Protein AF-A0A933PN64-F1 (afdb_monomer_lite)

Sequence (102 aa):
MSGFLSPKLYEKLKADVLRLTNATQRTERGKPHRGHTDLEIAKRFGISEKQAADIRTIAELEAIDTSRFLEADDWKQERLERKKVGGPGGAAKKTAKRPGKG

Radius of gyration: 24.05 Å; chains: 1; bounding box: 40×28×82 Å

pLDDT: mean 72.24, std 17.71, range [40.03, 94.62]

Structure (mmCIF, N/CA/C/O backbone):
data_AF-A0A933PN64-F1
#
_entry.id   AF-A0A933PN64-F1
#
loop_
_atom_site.group_PDB
_atom_site.id
_atom_site.type_symbol
_atom_site.label_atom_id
_atom_site.label_alt_id
_atom_site.label_comp_id
_atom_site.label_asym_id
_atom_site.label_entity_id
_atom_site.label_seq_id
_atom_site.pdbx_PDB_ins_code
_atom_site.Cartn_x
_atom_site.Cartn_y
_atom_site.Cartn_z
_atom_site.occupancy
_atom_site.B_iso_or_equiv
_atom_site.auth_seq_id
_atom_site.auth_comp_id
_atom_site.auth_asym_id
_atom_site.auth_atom_id
_atom_site.pdbx_PDB_model_num
ATOM 1 N N . MET A 1 1 ? -10.217 10.268 16.033 1.00 48.38 1 MET A N 1
ATOM 2 C CA . MET A 1 1 ? -9.911 8.821 15.946 1.00 48.38 1 MET A CA 1
ATOM 3 C C . MET A 1 1 ? -8.409 8.673 15.778 1.00 48.38 1 MET A C 1
ATOM 5 O O . MET A 1 1 ? -7.835 9.485 15.061 1.00 48.38 1 MET A O 1
ATOM 9 N N . SER A 1 2 ? -7.762 7.750 16.496 1.00 54.28 2 SER A N 1
ATOM 10 C CA . SER A 1 2 ? -6.297 7.651 16.510 1.00 54.28 2 SER A CA 1
ATOM 11 C C . SER A 1 2 ? -5.764 7.362 15.102 1.00 54.28 2 SER A C 1
ATOM 13 O O . SER A 1 2 ? -6.156 6.393 14.460 1.00 54.28 2 SER A O 1
ATOM 15 N N . GLY A 1 3 ? -4.857 8.210 14.613 1.00 61.03 3 GLY A N 1
ATOM 16 C CA . GLY A 1 3 ? -4.189 8.045 13.313 1.00 61.03 3 GLY A CA 1
ATOM 17 C C . GLY A 1 3 ? -3.124 6.942 13.303 1.00 61.03 3 GLY A C 1
ATOM 18 O O . GLY A 1 3 ? -2.201 6.993 12.489 1.00 61.03 3 GLY A O 1
ATOM 19 N N . PHE A 1 4 ? -3.216 5.998 14.243 1.00 72.75 4 PHE A N 1
ATOM 20 C CA . PHE A 1 4 ? -2.252 4.926 14.434 1.00 72.75 4 PHE A CA 1
ATOM 21 C C . PHE A 1 4 ? -2.741 3.673 13.706 1.00 72.75 4 PHE A C 1
ATOM 23 O O . PHE A 1 4 ? -3.874 3.222 13.902 1.00 72.75 4 PHE A O 1
ATOM 30 N N . LEU A 1 5 ? -1.895 3.126 12.839 1.00 82.62 5 LEU A N 1
ATOM 31 C CA . LEU A 1 5 ? -2.133 1.848 12.184 1.00 82.62 5 LEU A CA 1
ATOM 32 C C . LEU A 1 5 ? -1.683 0.735 13.135 1.00 82.62 5 LEU A C 1
ATOM 34 O O . LEU A 1 5 ? -0.515 0.672 13.507 1.00 82.62 5 LEU A O 1
ATOM 38 N N . SER A 1 6 ? -2.605 -0.129 13.561 1.00 89.69 6 SER A N 1
ATOM 39 C CA . SER A 1 6 ? -2.235 -1.297 14.362 1.00 89.69 6 SER A CA 1
ATOM 40 C C . SER A 1 6 ? -1.805 -2.457 13.454 1.00 89.69 6 SER A C 1
ATOM 42 O O . SER A 1 6 ? -2.398 -2.630 12.385 1.00 89.69 6 SER A O 1
ATOM 44 N N . PRO A 1 7 ? -0.856 -3.314 13.883 1.00 89.38 7 PRO A N 1
ATOM 45 C CA . PRO A 1 7 ? -0.459 -4.495 13.110 1.00 89.38 7 PRO A CA 1
ATOM 46 C C . PRO A 1 7 ? -1.645 -5.408 12.771 1.00 89.38 7 PRO A C 1
ATOM 48 O O . PRO A 1 7 ? -1.755 -5.921 11.665 1.00 89.38 7 PRO A O 1
ATOM 51 N N . LYS A 1 8 ? -2.602 -5.544 13.697 1.00 92.00 8 LYS A N 1
ATOM 52 C CA . LYS A 1 8 ? -3.820 -6.339 13.490 1.00 92.00 8 LYS A CA 1
ATOM 53 C C . LYS A 1 8 ? -4.729 -5.758 12.401 1.00 92.00 8 LYS A C 1
ATOM 55 O O . LYS A 1 8 ? -5.348 -6.515 11.658 1.00 92.00 8 LYS A O 1
ATOM 60 N N . LEU A 1 9 ? -4.840 -4.429 12.321 1.00 91.44 9 LEU A N 1
ATOM 61 C CA . LEU A 1 9 ? -5.611 -3.760 11.271 1.00 91.44 9 LEU A CA 1
ATOM 62 C C . LEU A 1 9 ? -4.921 -3.905 9.912 1.00 91.44 9 LEU A C 1
ATOM 64 O O . LEU A 1 9 ? -5.598 -4.174 8.923 1.00 91.44 9 LEU A O 1
ATOM 68 N N . TYR A 1 10 ? -3.593 -3.772 9.891 1.00 92.25 10 TYR A N 1
ATOM 69 C CA . TYR A 1 10 ? -2.782 -3.980 8.697 1.00 92.25 10 TYR A CA 1
ATOM 70 C C . TYR A 1 10 ? -2.965 -5.393 8.133 1.00 92.25 10 TYR A C 1
ATOM 72 O O . TYR A 1 10 ? -3.432 -5.537 7.007 1.00 92.25 10 TYR A O 1
ATOM 80 N N . GLU A 1 11 ? -2.721 -6.431 8.937 1.00 93.06 11 GLU A N 1
ATOM 81 C CA . GLU A 1 11 ? -2.854 -7.828 8.500 1.00 93.06 11 GLU A CA 1
ATOM 82 C C . GLU A 1 11 ? -4.261 -8.162 7.997 1.00 93.06 11 GLU A C 1
ATOM 84 O O . GLU A 1 11 ? -4.424 -8.882 7.014 1.00 93.06 11 GLU A O 1
ATOM 89 N N . LYS A 1 12 ? -5.293 -7.588 8.626 1.00 93.69 12 LYS A N 1
ATOM 90 C CA . LYS A 1 12 ? -6.682 -7.791 8.206 1.00 93.69 12 LYS A CA 1
ATOM 91 C C . LYS A 1 12 ? -6.983 -7.179 6.835 1.00 93.69 12 LYS A C 1
ATOM 93 O O . LYS A 1 12 ? -7.796 -7.734 6.106 1.00 93.69 12 LYS A O 1
ATOM 98 N N . LEU A 1 13 ? -6.412 -6.015 6.521 1.00 93.25 13 LEU A N 1
ATOM 99 C CA . LEU A 1 13 ? -6.829 -5.207 5.370 1.00 93.25 13 LEU A CA 1
ATOM 100 C C . LEU A 1 13 ? -5.830 -5.195 4.209 1.00 93.25 13 LEU A C 1
ATOM 102 O O . LEU A 1 13 ? -6.228 -4.836 3.102 1.00 93.25 13 LEU A O 1
ATOM 106 N N . LYS A 1 14 ? -4.565 -5.588 4.411 1.00 91.44 14 LYS A N 1
ATOM 107 C CA . LYS A 1 14 ? -3.494 -5.426 3.410 1.00 91.44 14 LYS A CA 1
ATOM 108 C C . LYS A 1 14 ? -3.824 -6.032 2.044 1.00 91.44 14 LYS A C 1
ATOM 110 O O . LYS A 1 14 ? -3.671 -5.358 1.030 1.00 91.44 14 LYS A O 1
ATOM 115 N N . ALA A 1 15 ? -4.353 -7.256 2.010 1.00 89.56 15 ALA A N 1
ATOM 116 C CA . ALA A 1 15 ? -4.677 -7.948 0.762 1.00 89.56 15 ALA A CA 1
ATOM 117 C C . ALA A 1 15 ? -5.829 -7.269 0.000 1.00 89.56 15 ALA A C 1
ATOM 119 O O . ALA A 1 15 ? -5.760 -7.081 -1.215 1.00 89.56 15 ALA A O 1
ATOM 120 N N . ASP A 1 16 ? -6.878 -6.860 0.717 1.00 90.94 16 ASP A N 1
ATOM 121 C CA . ASP A 1 16 ? -8.032 -6.194 0.117 1.00 90.94 16 ASP A CA 1
ATOM 122 C C . ASP A 1 16 ? -7.698 -4.779 -0.361 1.00 90.94 16 ASP A C 1
ATOM 124 O O . ASP A 1 16 ? -8.126 -4.387 -1.447 1.00 90.94 16 ASP A O 1
ATOM 128 N N . VAL A 1 17 ? -6.907 -4.027 0.411 1.00 89.44 17 VAL A N 1
ATOM 129 C CA . VAL A 1 17 ? -6.413 -2.704 0.008 1.00 89.44 17 VAL A CA 1
ATOM 130 C C . VAL A 1 17 ? -5.570 -2.828 -1.259 1.00 89.44 17 VAL A C 1
ATOM 132 O O . VAL A 1 17 ? -5.859 -2.141 -2.235 1.00 89.44 17 VAL A O 1
ATOM 135 N N . LEU A 1 18 ? -4.612 -3.758 -1.303 1.00 87.31 18 LEU A N 1
ATOM 136 C CA . LEU A 1 18 ? -3.746 -3.977 -2.466 1.00 87.31 18 LEU A CA 1
ATOM 137 C C . LEU A 1 18 ? -4.527 -4.368 -3.737 1.00 87.31 18 LEU A C 1
ATOM 139 O O . LEU A 1 18 ? -4.184 -3.949 -4.844 1.00 87.31 18 LEU A O 1
ATOM 143 N N . ARG A 1 19 ? -5.620 -5.130 -3.599 1.00 84.06 19 ARG A N 1
ATOM 144 C CA . ARG A 1 19 ? -6.505 -5.495 -4.724 1.00 84.06 19 ARG A CA 1
ATOM 145 C C . ARG A 1 19 ? -7.288 -4.306 -5.287 1.00 84.06 19 ARG A C 1
ATOM 147 O O . ARG A 1 19 ? -7.707 -4.328 -6.446 1.00 84.06 19 ARG A O 1
ATOM 154 N N . LEU A 1 20 ? -7.540 -3.289 -4.466 1.00 85.00 20 LEU A N 1
ATOM 155 C CA . LEU A 1 20 ? -8.267 -2.084 -4.865 1.00 85.00 20 LEU A CA 1
ATOM 156 C C . LEU A 1 20 ? -7.355 -1.027 -5.491 1.00 85.00 20 LEU A C 1
ATOM 158 O O . LEU A 1 20 ? -7.872 -0.090 -6.106 1.00 85.00 20 LEU A O 1
ATOM 162 N N . THR A 1 21 ? -6.035 -1.163 -5.349 1.00 77.75 21 THR A N 1
ATOM 163 C CA . THR A 1 21 ? -5.075 -0.179 -5.848 1.00 77.75 21 THR A CA 1
ATOM 164 C C . THR A 1 21 ? -4.654 -0.484 -7.281 1.00 77.75 21 THR A C 1
ATOM 166 O O . THR A 1 21 ? -4.811 -1.586 -7.808 1.00 77.75 21 THR A O 1
ATOM 169 N N . ASN A 1 22 ? -4.103 0.531 -7.947 1.00 69.69 22 ASN A N 1
ATOM 170 C CA . ASN A 1 22 ? -3.611 0.408 -9.319 1.00 69.69 22 ASN A CA 1
ATO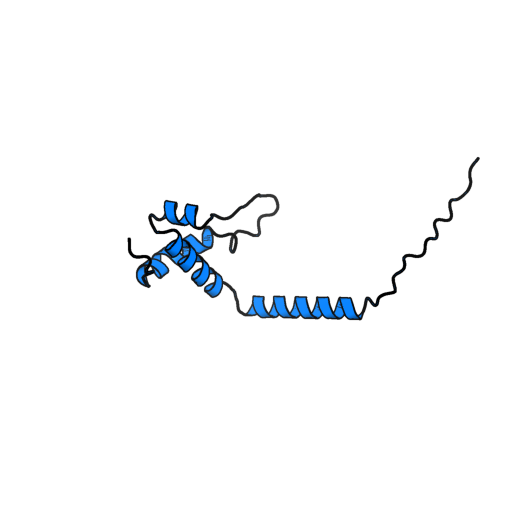M 171 C C . ASN A 1 22 ? -2.446 -0.583 -9.466 1.00 69.69 22 ASN A C 1
ATOM 173 O O . ASN A 1 22 ? -2.138 -0.969 -10.594 1.00 69.69 22 ASN A O 1
ATOM 177 N N . ALA A 1 23 ? -1.794 -0.971 -8.365 1.00 64.50 23 ALA A N 1
ATOM 178 C CA . ALA A 1 23 ? -0.643 -1.866 -8.380 1.00 64.50 23 ALA A CA 1
ATOM 179 C C . ALA A 1 23 ? -0.991 -3.261 -8.927 1.00 64.50 23 ALA A C 1
ATOM 181 O O . ALA A 1 23 ? -0.183 -3.856 -9.633 1.00 64.50 23 ALA A O 1
ATOM 182 N N . THR A 1 24 ? -2.210 -3.754 -8.678 1.00 58.69 24 THR A N 1
ATOM 183 C CA . THR A 1 24 ? -2.666 -5.084 -9.130 1.00 58.69 24 THR A CA 1
ATOM 184 C C . THR A 1 24 ? -3.551 -5.050 -10.380 1.00 58.69 24 THR A C 1
ATOM 186 O O . THR A 1 24 ? -3.730 -6.074 -11.031 1.00 58.69 24 THR A O 1
ATOM 189 N N . GLN A 1 25 ? -4.093 -3.885 -10.756 1.00 56.78 25 GLN A N 1
ATOM 190 C CA . GLN A 1 25 ? -5.136 -3.769 -11.792 1.00 56.78 25 GLN A CA 1
ATOM 191 C C . GLN A 1 25 ? -4.623 -3.382 -13.193 1.00 56.78 25 GLN A C 1
ATOM 193 O O . GLN A 1 25 ? -5.410 -3.144 -14.111 1.00 56.78 25 GLN A O 1
ATOM 198 N N . ARG A 1 26 ? -3.303 -3.334 -13.401 1.00 52.09 26 ARG A N 1
ATOM 199 C CA . ARG A 1 26 ? -2.689 -3.001 -14.697 1.00 52.09 26 ARG A CA 1
ATOM 200 C C . ARG A 1 26 ? -2.392 -4.238 -15.547 1.00 52.09 26 ARG A C 1
ATOM 202 O O . ARG A 1 26 ? -1.229 -4.522 -15.799 1.00 52.09 26 ARG A O 1
ATOM 209 N N . THR A 1 27 ? -3.412 -4.925 -16.059 1.00 52.38 27 THR A N 1
ATOM 210 C CA . THR A 1 27 ? -3.187 -5.921 -17.136 1.00 52.38 27 THR A CA 1
ATOM 211 C C . THR A 1 27 ? -4.379 -6.223 -18.046 1.00 52.38 27 THR A C 1
ATOM 213 O O . THR A 1 27 ? -4.207 -6.971 -19.006 1.00 52.38 27 THR A O 1
ATOM 216 N N . GLU A 1 28 ? -5.565 -5.633 -17.856 1.00 53.72 28 GLU A N 1
ATOM 217 C CA . GLU A 1 28 ? -6.673 -5.852 -18.799 1.00 53.72 28 GLU A CA 1
ATOM 218 C C . GLU A 1 28 ? -6.706 -4.779 -19.895 1.00 53.72 28 GLU A C 1
ATOM 220 O O . GLU A 1 28 ? -7.067 -3.619 -19.682 1.00 53.72 28 GLU A O 1
ATOM 225 N N . ARG A 1 29 ? -6.311 -5.179 -21.107 1.00 51.50 29 ARG A N 1
ATOM 226 C CA . ARG A 1 29 ? -6.286 -4.317 -22.292 1.00 51.50 29 ARG A CA 1
ATOM 227 C C . ARG A 1 29 ? -7.715 -3.864 -22.634 1.00 51.50 29 ARG A C 1
ATOM 229 O O . ARG A 1 29 ? -8.571 -4.690 -22.924 1.00 51.50 29 ARG A O 1
ATOM 236 N N . GLY A 1 30 ? -7.957 -2.551 -22.632 1.00 61.22 30 GLY A N 1
ATOM 237 C CA . GLY A 1 30 ? -9.222 -1.950 -23.084 1.00 61.22 30 GLY A CA 1
ATOM 238 C C . GLY A 1 30 ? -10.208 -1.537 -21.987 1.00 61.22 30 GLY A C 1
ATOM 239 O O . GLY A 1 30 ? -11.251 -0.979 -22.321 1.00 61.22 30 GLY A O 1
ATOM 240 N N . LYS A 1 31 ? -9.895 -1.737 -20.699 1.00 58.56 31 LYS A N 1
ATOM 241 C CA . LYS A 1 31 ? -10.736 -1.241 -19.599 1.00 58.56 31 LYS A CA 1
ATOM 242 C C . LYS A 1 31 ? -10.095 -0.031 -18.907 1.00 58.56 31 LYS A C 1
ATOM 244 O O . LYS A 1 31 ? -8.928 -0.109 -18.519 1.00 58.56 31 LYS A O 1
ATOM 249 N N . PRO A 1 32 ? -10.828 1.083 -18.714 1.00 54.75 32 PRO A N 1
ATOM 250 C CA . PRO A 1 32 ? -10.365 2.200 -17.901 1.00 54.75 32 PRO A CA 1
ATOM 251 C C . PRO A 1 32 ? -10.442 1.806 -16.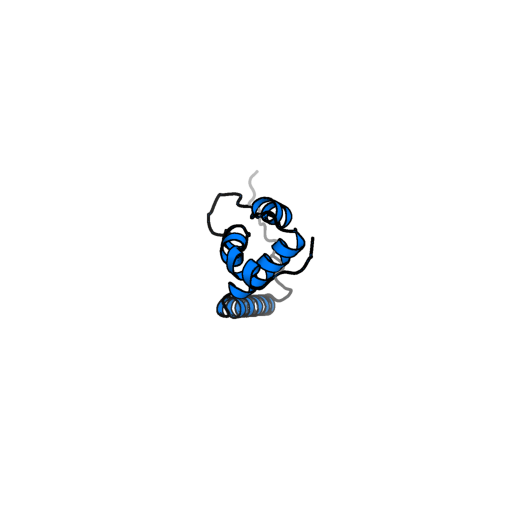420 1.00 54.75 32 PRO A C 1
ATOM 253 O O . PRO A 1 32 ? -11.371 2.174 -15.706 1.00 54.75 32 PRO A O 1
ATOM 256 N N . HIS A 1 33 ? -9.480 1.017 -15.946 1.00 62.31 33 HIS A N 1
ATOM 257 C CA . HIS A 1 33 ? -9.360 0.718 -14.525 1.00 62.31 33 HIS A CA 1
ATOM 258 C C . HIS A 1 33 ? -8.539 1.811 -13.849 1.00 62.31 33 HIS A C 1
ATOM 260 O O . HIS A 1 33 ? -7.311 1.819 -13.892 1.00 62.31 33 HIS A O 1
ATOM 266 N N . ARG A 1 34 ? -9.247 2.768 -13.244 1.00 72.00 34 ARG A N 1
ATOM 267 C CA . ARG A 1 34 ? -8.682 3.629 -12.208 1.00 72.00 34 ARG A CA 1
ATOM 268 C C . ARG A 1 34 ? -8.898 2.913 -10.876 1.00 72.00 34 ARG A C 1
ATOM 270 O O . ARG A 1 34 ? -10.034 2.764 -10.437 1.00 72.00 34 ARG A O 1
ATOM 277 N N . GLY A 1 35 ? -7.814 2.462 -10.261 1.00 77.75 35 GLY A N 1
ATOM 278 C CA . GLY A 1 35 ? -7.796 1.956 -8.893 1.00 77.75 35 GLY A CA 1
ATOM 279 C C . GLY A 1 35 ? -8.352 2.987 -7.911 1.00 77.75 35 GLY A C 1
ATOM 280 O O . GLY A 1 35 ? -8.355 4.191 -8.186 1.00 77.75 35 GLY A O 1
ATOM 281 N N . HIS A 1 36 ? -8.832 2.504 -6.769 1.00 86.50 36 HIS A N 1
ATOM 282 C CA . HIS A 1 36 ? -9.464 3.344 -5.757 1.00 86.50 36 HIS A CA 1
ATOM 283 C C . HIS A 1 36 ? -8.436 4.289 -5.122 1.00 86.50 36 HIS A C 1
ATOM 285 O O . HIS A 1 36 ? -7.276 3.932 -4.900 1.00 86.50 36 HIS A O 1
ATOM 291 N N . THR A 1 37 ? -8.879 5.503 -4.821 1.00 90.19 37 THR A N 1
ATOM 292 C CA . THR A 1 37 ? -8.141 6.483 -4.017 1.00 90.19 37 THR A CA 1
ATOM 293 C C . THR A 1 37 ? -8.139 6.092 -2.539 1.00 90.19 37 THR A C 1
ATOM 295 O O . THR A 1 37 ? -9.002 5.341 -2.083 1.00 90.19 37 THR A O 1
ATOM 298 N N . ASP A 1 38 ? -7.208 6.649 -1.762 1.00 91.56 38 ASP A N 1
ATOM 299 C CA . ASP A 1 38 ? -7.122 6.386 -0.317 1.00 91.56 38 ASP A CA 1
ATOM 300 C C . ASP A 1 38 ? -8.407 6.788 0.415 1.00 91.56 38 ASP A C 1
ATOM 302 O O . ASP A 1 38 ? -8.867 6.069 1.299 1.00 91.56 38 ASP A O 1
ATOM 306 N N . LEU A 1 39 ? -9.053 7.877 -0.015 1.00 92.94 39 LEU A N 1
ATOM 307 C CA . LEU A 1 39 ? -10.343 8.312 0.513 1.00 92.94 39 LEU A CA 1
ATOM 308 C C . LEU A 1 39 ? -11.471 7.304 0.232 1.00 92.94 39 LEU A C 1
ATOM 310 O O . LEU A 1 39 ? -12.313 7.052 1.095 1.00 92.94 39 LEU A O 1
ATOM 314 N N . GLU A 1 40 ? -11.514 6.722 -0.966 1.00 92.62 40 GLU A N 1
ATOM 315 C CA . GLU A 1 40 ? -12.512 5.706 -1.330 1.00 92.6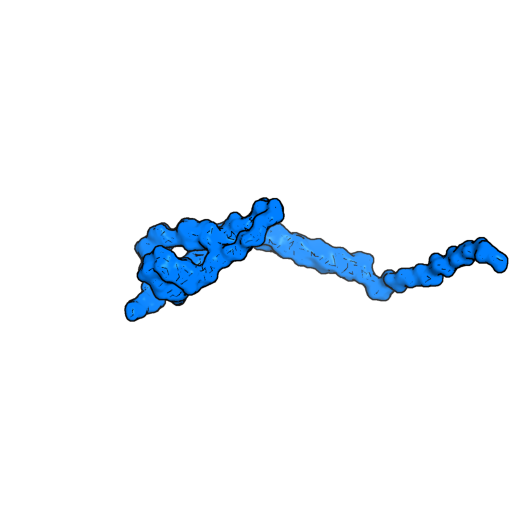2 40 GLU A CA 1
ATOM 316 C C . GLU A 1 40 ? -12.284 4.400 -0.562 1.00 92.62 40 GLU A C 1
ATOM 318 O O . GLU A 1 40 ? -13.239 3.793 -0.071 1.00 92.62 40 GLU A O 1
ATOM 323 N N . ILE A 1 41 ? -11.022 4.002 -0.396 1.00 92.44 41 ILE A N 1
ATOM 324 C CA . ILE A 1 41 ? -10.617 2.846 0.413 1.00 92.44 41 ILE A CA 1
ATOM 325 C C . ILE A 1 41 ? -11.000 3.073 1.882 1.00 92.44 41 ILE A C 1
ATOM 327 O O . ILE A 1 41 ? -11.626 2.213 2.503 1.00 92.44 41 ILE A O 1
ATOM 331 N N . ALA A 1 42 ? -10.701 4.252 2.423 1.00 94.00 42 ALA A N 1
ATOM 332 C CA . ALA A 1 42 ? -11.030 4.629 3.792 1.00 94.00 42 ALA A CA 1
ATOM 333 C C . ALA A 1 42 ? -12.535 4.558 4.068 1.00 94.00 42 ALA A C 1
ATOM 335 O O . ALA A 1 42 ? -12.959 3.916 5.032 1.00 94.00 42 ALA A O 1
ATOM 336 N N . LYS A 1 43 ? -13.351 5.133 3.173 1.00 94.62 43 LYS A N 1
ATOM 337 C CA . LYS A 1 43 ? -14.819 5.058 3.250 1.00 94.62 43 LYS A CA 1
ATOM 338 C C . LYS A 1 43 ? -15.323 3.618 3.207 1.00 94.62 43 LYS A C 1
ATOM 340 O O . LYS A 1 43 ? -16.229 3.272 3.958 1.00 94.62 43 LYS A O 1
ATOM 345 N N . ARG A 1 44 ? -14.730 2.778 2.357 1.00 93.94 44 ARG A N 1
ATOM 346 C CA . ARG A 1 44 ? -15.137 1.377 2.189 1.00 93.94 44 ARG A CA 1
ATOM 347 C C . ARG A 1 44 ? -14.893 0.531 3.438 1.00 93.94 44 ARG A C 1
ATOM 349 O O . ARG A 1 44 ? -15.720 -0.318 3.753 1.00 93.94 44 ARG A O 1
ATOM 356 N N . PHE A 1 45 ? -13.778 0.750 4.131 1.00 92.62 45 PHE A N 1
ATOM 357 C CA . PHE A 1 45 ? -13.397 -0.046 5.306 1.00 92.62 45 PHE A CA 1
ATOM 358 C C . PHE A 1 45 ? -13.711 0.625 6.647 1.00 92.62 45 PHE A C 1
ATOM 360 O O . PHE A 1 45 ? -13.453 0.031 7.692 1.00 92.62 45 PHE A O 1
ATOM 367 N N . GLY A 1 46 ? -14.267 1.840 6.637 1.00 93.56 46 GLY A N 1
ATOM 368 C CA . GLY A 1 46 ? -14.561 2.592 7.857 1.00 93.56 46 GLY A CA 1
ATOM 369 C C . GLY A 1 46 ? -13.301 2.978 8.639 1.00 93.56 46 GLY A C 1
ATOM 370 O O . GLY A 1 46 ? -13.325 2.999 9.868 1.00 93.56 46 GLY A O 1
ATOM 371 N N . ILE A 1 47 ? -12.197 3.247 7.938 1.00 93.31 47 ILE A N 1
ATOM 372 C CA . ILE A 1 47 ? -10.912 3.664 8.522 1.00 93.31 47 ILE A CA 1
ATOM 373 C C . ILE A 1 47 ? -10.592 5.110 8.132 1.00 93.31 47 ILE A C 1
ATOM 375 O O . ILE A 1 47 ? -11.276 5.707 7.303 1.00 93.31 47 ILE A O 1
ATOM 379 N N . SER A 1 48 ? -9.550 5.694 8.723 1.00 93.50 48 SER A N 1
ATOM 380 C CA . SER A 1 48 ? -9.077 7.016 8.292 1.00 93.50 48 SER A CA 1
ATOM 381 C C . SER A 1 48 ? -8.341 6.945 6.950 1.00 93.50 48 SER A C 1
ATOM 383 O O . SER A 1 48 ? -7.692 5.947 6.640 1.00 93.50 48 SER A O 1
ATOM 385 N N . GLU A 1 49 ? -8.378 8.036 6.181 1.00 93.81 49 GLU A N 1
ATOM 386 C CA . GLU A 1 49 ? -7.614 8.169 4.931 1.00 93.81 49 GLU A CA 1
ATOM 387 C C . GLU A 1 49 ? -6.115 7.933 5.146 1.00 93.81 49 GLU A C 1
ATOM 389 O O . GLU A 1 49 ? -5.485 7.217 4.374 1.00 93.81 49 GLU A O 1
ATOM 394 N N . LYS A 1 50 ? -5.565 8.432 6.260 1.00 92.00 50 LYS A N 1
ATOM 395 C CA . LYS A 1 50 ? -4.174 8.173 6.641 1.00 92.00 50 LYS A CA 1
ATOM 396 C C . LYS A 1 50 ? -3.893 6.677 6.825 1.00 92.00 50 LYS A C 1
ATOM 398 O O . LYS A 1 50 ? -2.899 6.185 6.314 1.00 92.00 50 LYS A O 1
ATOM 403 N N . GLN A 1 51 ? -4.765 5.941 7.520 1.00 92.62 51 GLN A N 1
ATOM 404 C CA . GLN A 1 51 ? -4.595 4.491 7.689 1.00 92.62 51 GLN A CA 1
ATOM 405 C C . GLN A 1 51 ? -4.699 3.746 6.356 1.00 92.62 51 GLN A C 1
ATOM 407 O O . GLN A 1 51 ? -3.938 2.811 6.136 1.00 92.62 51 GLN A O 1
ATOM 412 N N . ALA A 1 52 ? -5.608 4.156 5.467 1.00 91.88 52 ALA A N 1
ATOM 413 C CA . ALA A 1 52 ? -5.707 3.578 4.128 1.00 91.88 52 ALA A CA 1
ATOM 414 C C . ALA A 1 52 ? -4.414 3.793 3.324 1.00 91.88 52 ALA A C 1
ATOM 416 O O . ALA A 1 52 ? -3.894 2.837 2.747 1.00 91.88 52 ALA A O 1
ATOM 417 N N . ALA A 1 53 ? -3.860 5.009 3.358 1.00 91.12 53 ALA A N 1
ATOM 418 C CA . ALA A 1 53 ? -2.599 5.342 2.703 1.00 91.12 53 ALA A CA 1
ATOM 419 C C . ALA A 1 53 ? -1.407 4.564 3.292 1.00 91.12 53 ALA A C 1
ATOM 421 O O . ALA A 1 53 ? -0.591 4.034 2.535 1.00 91.12 53 ALA A O 1
ATOM 422 N N . ASP A 1 54 ? -1.329 4.449 4.622 1.00 92.00 54 ASP A N 1
ATOM 423 C CA . ASP A 1 54 ? -0.279 3.691 5.313 1.00 92.00 54 ASP A CA 1
ATOM 424 C C . ASP A 1 54 ? -0.349 2.198 4.927 1.00 92.00 54 ASP A C 1
ATOM 426 O O . ASP A 1 54 ? 0.658 1.619 4.520 1.00 92.00 54 ASP A O 1
ATOM 430 N N . ILE A 1 55 ? -1.543 1.584 4.964 1.00 92.56 55 ILE A N 1
ATOM 431 C CA . ILE A 1 55 ? -1.736 0.177 4.568 1.00 92.56 55 ILE A CA 1
ATOM 432 C C . ILE A 1 55 ? -1.365 -0.029 3.100 1.00 92.56 55 ILE A C 1
ATOM 434 O O . ILE A 1 55 ? -0.642 -0.977 2.798 1.00 92.56 55 ILE A O 1
ATOM 438 N N . ARG A 1 56 ? -1.833 0.845 2.193 1.00 90.56 56 ARG A N 1
ATOM 439 C CA . ARG A 1 56 ? -1.507 0.755 0.763 1.00 90.56 56 ARG A CA 1
ATOM 440 C C . ARG A 1 56 ? -0.002 0.772 0.556 1.00 90.56 56 ARG A C 1
ATOM 442 O O . ARG A 1 56 ? 0.518 -0.094 -0.130 1.00 90.56 56 ARG A O 1
ATOM 449 N N . THR A 1 57 ? 0.677 1.749 1.149 1.00 88.25 57 THR A N 1
ATOM 450 C CA . THR A 1 57 ? 2.110 1.958 0.931 1.00 88.25 57 THR A CA 1
ATOM 451 C C . THR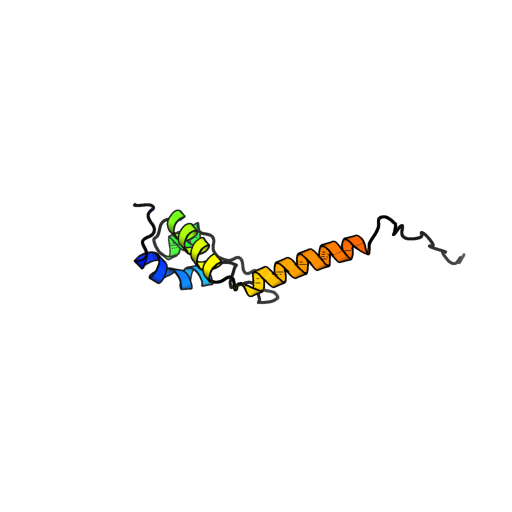 A 1 57 ? 2.917 0.743 1.380 1.00 88.25 57 THR A C 1
ATOM 453 O O . THR A 1 57 ? 3.768 0.269 0.634 1.00 88.25 57 THR A O 1
ATOM 456 N N . ILE A 1 58 ? 2.625 0.200 2.566 1.00 88.19 58 ILE A N 1
ATOM 457 C CA . ILE A 1 58 ? 3.335 -0.978 3.084 1.00 88.19 58 ILE A CA 1
ATOM 458 C C . ILE A 1 58 ? 3.015 -2.214 2.229 1.00 88.19 58 ILE A C 1
ATOM 460 O O . ILE A 1 58 ? 3.930 -2.917 1.812 1.00 88.19 58 ILE A O 1
ATOM 464 N N . ALA A 1 59 ? 1.739 -2.442 1.900 1.00 88.81 59 ALA A N 1
ATOM 465 C CA . ALA A 1 59 ? 1.325 -3.602 1.112 1.00 88.81 59 ALA A CA 1
ATOM 466 C C . ALA A 1 59 ? 1.879 -3.573 -0.323 1.00 88.81 59 ALA A C 1
ATOM 468 O O . ALA A 1 59 ? 2.251 -4.613 -0.862 1.00 88.81 59 ALA A O 1
ATOM 469 N N . GLU A 1 60 ? 1.952 -2.396 -0.952 1.00 85.00 60 GLU A N 1
ATOM 470 C CA . GLU A 1 60 ? 2.562 -2.232 -2.275 1.00 85.00 60 GLU A CA 1
ATOM 471 C C . GLU A 1 60 ? 4.064 -2.516 -2.232 1.00 85.00 60 GLU A C 1
ATOM 473 O O . GLU A 1 60 ? 4.565 -3.197 -3.120 1.00 85.00 60 GLU A O 1
ATOM 478 N N . LEU A 1 61 ? 4.772 -2.063 -1.192 1.00 82.75 61 LEU A N 1
ATOM 479 C CA . LEU A 1 61 ? 6.195 -2.365 -1.011 1.00 82.75 61 LEU A CA 1
ATOM 480 C C . LEU A 1 61 ? 6.451 -3.859 -0.775 1.00 82.75 61 LEU A C 1
ATOM 482 O O . LEU A 1 61 ? 7.392 -4.396 -1.349 1.00 82.75 61 LEU A O 1
ATOM 486 N N . GLU A 1 62 ? 5.613 -4.537 0.016 1.00 82.50 62 GLU A N 1
ATOM 487 C CA . GLU A 1 62 ? 5.698 -5.993 0.223 1.00 82.50 62 GLU A CA 1
ATOM 488 C C . GLU A 1 62 ? 5.425 -6.791 -1.062 1.00 82.50 62 GLU A C 1
ATOM 490 O O . GLU A 1 62 ? 5.968 -7.879 -1.242 1.00 82.50 62 GLU A O 1
ATOM 495 N N . ALA A 1 63 ? 4.574 -6.270 -1.949 1.00 77.25 63 ALA A N 1
ATOM 496 C CA . ALA A 1 63 ? 4.179 -6.943 -3.184 1.00 77.25 63 ALA A CA 1
ATOM 497 C C . ALA A 1 63 ? 5.157 -6.735 -4.353 1.00 77.25 63 ALA A C 1
ATOM 499 O O . ALA A 1 63 ? 5.053 -7.432 -5.367 1.00 77.25 63 ALA A O 1
ATOM 500 N N . ILE A 1 64 ? 6.084 -5.778 -4.252 1.00 69.81 64 ILE A N 1
ATOM 501 C CA . ILE A 1 64 ? 7.128 -5.587 -5.261 1.00 69.81 64 ILE A CA 1
ATOM 502 C C . ILE A 1 64 ? 8.157 -6.706 -5.098 1.00 69.81 64 ILE A C 1
ATOM 504 O O . ILE A 1 64 ? 8.973 -6.695 -4.182 1.00 69.81 64 ILE A O 1
ATOM 508 N N . ASP A 1 65 ? 8.132 -7.663 -6.024 1.00 67.62 65 ASP A N 1
ATOM 509 C CA . ASP A 1 65 ? 9.189 -8.664 -6.140 1.00 67.62 65 AS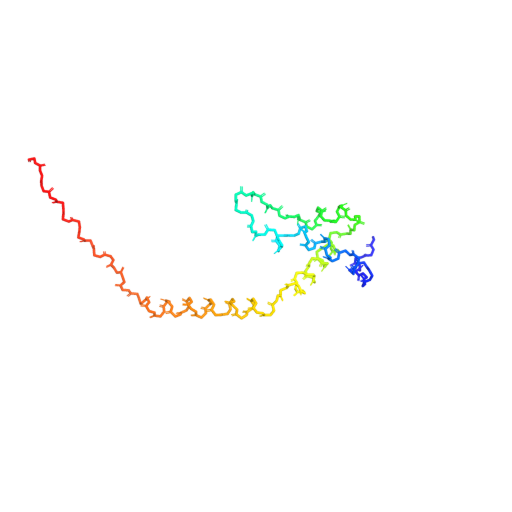P A CA 1
ATOM 510 C C . ASP A 1 65 ? 10.533 -7.965 -6.409 1.00 67.62 65 ASP A C 1
ATOM 512 O O . ASP A 1 65 ? 10.634 -7.105 -7.288 1.00 67.62 65 ASP A O 1
ATOM 516 N N . THR A 1 66 ? 11.577 -8.340 -5.672 1.00 66.31 66 THR A N 1
ATOM 517 C CA . THR A 1 66 ? 12.946 -7.829 -5.829 1.00 66.31 66 THR A CA 1
ATOM 518 C C . THR A 1 66 ? 13.428 -7.938 -7.281 1.00 66.31 66 THR A C 1
ATOM 520 O O . THR A 1 66 ? 14.175 -7.081 -7.755 1.00 66.31 66 THR A O 1
ATOM 523 N N . SER A 1 67 ? 12.948 -8.941 -8.025 1.00 61.56 67 SER A N 1
ATOM 524 C CA . SER A 1 67 ? 13.223 -9.105 -9.459 1.00 61.56 67 SER A CA 1
ATOM 525 C C . SER A 1 67 ? 12.759 -7.910 -10.310 1.00 61.56 67 SER A C 1
ATOM 527 O O . SER A 1 67 ? 13.457 -7.511 -11.239 1.00 61.56 67 SER A O 1
ATOM 529 N N . ARG A 1 68 ? 11.644 -7.256 -9.952 1.00 63.50 68 ARG A N 1
ATOM 530 C CA . ARG A 1 68 ? 11.123 -6.059 -10.640 1.00 63.50 68 ARG A CA 1
ATOM 531 C C . ARG A 1 68 ? 12.033 -4.851 -10.468 1.00 63.50 68 ARG A C 1
ATOM 533 O O . ARG A 1 68 ? 12.065 -3.983 -11.339 1.00 63.50 68 ARG A O 1
ATOM 540 N N . PHE A 1 69 ? 12.752 -4.774 -9.349 1.00 61.75 69 PHE A N 1
ATOM 541 C CA . PHE A 1 69 ? 13.752 -3.733 -9.136 1.00 61.75 69 PHE A CA 1
ATOM 542 C C . PHE A 1 69 ? 14.945 -3.929 -10.077 1.00 61.75 69 PHE A C 1
ATOM 544 O O . PHE A 1 69 ? 15.398 -2.959 -10.682 1.00 61.75 69 PHE A O 1
ATOM 551 N N . LEU A 1 70 ? 15.389 -5.178 -10.251 1.00 67.94 70 LEU A N 1
ATOM 552 C CA . LEU A 1 70 ? 16.467 -5.538 -11.174 1.00 67.94 70 LEU A CA 1
ATOM 553 C C . LEU A 1 70 ? 16.058 -5.303 -12.635 1.00 67.94 70 LEU A C 1
ATOM 555 O O . LEU A 1 70 ? 16.770 -4.605 -13.344 1.00 67.94 70 LEU A O 1
ATOM 559 N N . GLU A 1 71 ? 14.861 -5.734 -13.052 1.00 66.44 71 GLU A N 1
ATOM 560 C CA . GLU A 1 71 ? 14.334 -5.447 -14.401 1.00 66.44 71 GLU A CA 1
ATOM 561 C C . GLU A 1 71 ? 14.241 -3.938 -14.688 1.00 66.44 71 GLU A C 1
ATOM 563 O O . GLU A 1 71 ? 14.505 -3.477 -15.800 1.00 66.44 71 GLU A O 1
ATOM 568 N N . ALA A 1 72 ? 13.847 -3.139 -13.691 1.00 68.50 72 ALA A N 1
ATOM 569 C CA . ALA A 1 72 ? 13.780 -1.690 -13.837 1.00 68.50 72 ALA A CA 1
ATOM 570 C C . ALA A 1 72 ? 15.171 -1.047 -13.935 1.00 68.50 72 ALA A C 1
ATOM 572 O O . ALA A 1 72 ? 15.307 -0.007 -14.590 1.00 68.50 72 ALA A O 1
ATOM 573 N N . ASP A 1 73 ? 16.179 -1.621 -13.279 1.00 71.00 73 ASP A N 1
ATOM 574 C CA . ASP A 1 73 ? 17.563 -1.168 -13.389 1.00 71.00 73 ASP A CA 1
ATOM 575 C C . ASP A 1 73 ? 18.158 -1.546 -14.749 1.00 71.00 73 ASP A C 1
ATOM 577 O O . ASP A 1 73 ? 18.661 -0.668 -15.454 1.00 71.00 73 ASP A O 1
ATOM 581 N N . ASP A 1 74 ? 17.950 -2.785 -15.195 1.00 73.88 74 ASP A N 1
ATOM 582 C CA . ASP A 1 74 ? 18.336 -3.264 -16.526 1.00 73.88 74 ASP A CA 1
ATOM 583 C C . ASP A 1 74 ? 17.715 -2.395 -17.627 1.00 73.88 74 ASP A C 1
ATOM 585 O O . ASP A 1 74 ? 18.403 -1.935 -18.540 1.00 73.88 74 ASP A O 1
ATOM 589 N N . TRP A 1 75 ? 16.430 -2.043 -17.506 1.00 71.44 75 TRP A N 1
ATOM 590 C CA . TRP A 1 75 ? 15.773 -1.157 -18.469 1.00 71.44 75 TRP A CA 1
ATOM 591 C C . TRP A 1 75 ? 16.366 0.262 -18.488 1.00 71.44 75 TRP A C 1
ATOM 593 O O . TRP A 1 75 ? 16.454 0.900 -19.548 1.00 71.44 75 TRP A O 1
ATOM 603 N N . LYS A 1 76 ? 16.795 0.788 -17.333 1.00 73.69 76 LYS A N 1
ATOM 604 C CA . LYS A 1 76 ? 17.491 2.084 -17.262 1.00 73.69 76 LYS A CA 1
ATOM 605 C C . LYS A 1 76 ? 18.871 1.997 -17.903 1.00 73.69 76 LYS A C 1
ATOM 607 O O . LYS A 1 76 ? 19.224 2.922 -18.641 1.00 73.69 76 LYS A O 1
ATOM 612 N N . GLN A 1 77 ? 19.613 0.918 -17.660 1.00 70.75 77 GLN A N 1
ATOM 613 C CA . GLN A 1 77 ? 20.916 0.678 -18.280 1.00 70.75 77 GLN A CA 1
ATOM 614 C C . GLN A 1 77 ? 20.778 0.550 -19.797 1.00 70.75 77 GLN A C 1
ATOM 616 O O . GLN A 1 77 ? 21.407 1.322 -20.520 1.00 70.75 77 GLN A O 1
ATOM 621 N N . GLU A 1 78 ? 19.848 -0.268 -20.296 1.00 73.81 78 GLU A N 1
ATOM 622 C CA . GLU A 1 78 ? 19.559 -0.369 -21.731 1.00 73.81 78 GLU A CA 1
ATOM 623 C C . GLU A 1 78 ? 19.203 0.990 -22.346 1.00 73.81 78 GLU A C 1
ATOM 625 O O . GLU A 1 78 ? 19.627 1.330 -23.452 1.00 73.81 78 GLU A O 1
ATOM 630 N N . ARG A 1 79 ? 18.404 1.809 -21.654 1.00 67.94 79 ARG A N 1
ATOM 631 C CA . ARG A 1 79 ? 18.041 3.149 -22.137 1.00 67.94 79 ARG A CA 1
ATOM 632 C C . ARG A 1 79 ? 19.248 4.089 -22.175 1.00 67.94 79 ARG A C 1
ATOM 634 O O . ARG A 1 79 ? 19.326 4.930 -23.076 1.00 67.94 79 ARG A O 1
ATOM 641 N N . LEU A 1 80 ? 20.166 3.982 -21.217 1.00 69.56 80 LEU A N 1
ATOM 642 C CA . LEU A 1 80 ? 21.429 4.723 -21.220 1.00 69.56 80 LEU A CA 1
ATOM 643 C C . LEU A 1 80 ? 22.341 4.250 -22.355 1.00 69.56 80 LEU A C 1
ATOM 645 O O . LEU A 1 80 ? 22.926 5.084 -23.045 1.00 69.56 80 LEU A O 1
ATOM 649 N N . GLU A 1 81 ? 22.409 2.949 -22.610 1.00 67.75 81 GLU A N 1
ATOM 650 C CA . GLU A 1 81 ? 23.168 2.371 -23.719 1.00 67.75 81 GLU A CA 1
ATOM 651 C C . GLU A 1 81 ? 22.598 2.786 -25.075 1.00 67.75 81 GLU A C 1
ATOM 653 O O . GLU A 1 81 ? 23.334 3.302 -25.913 1.00 67.75 81 GLU A O 1
ATOM 658 N N . ARG A 1 82 ? 21.276 2.723 -25.274 1.00 62.00 82 ARG A N 1
ATOM 659 C CA . ARG A 1 82 ? 20.616 3.245 -26.489 1.00 62.00 82 ARG A CA 1
ATOM 660 C C . ARG A 1 82 ? 20.911 4.731 -26.716 1.00 62.00 82 ARG A C 1
ATOM 662 O O . ARG A 1 82 ? 21.071 5.151 -27.859 1.00 62.00 82 ARG A O 1
ATOM 669 N N . LYS A 1 83 ? 21.031 5.531 -25.647 1.00 58.28 83 LYS A N 1
ATOM 670 C CA . LYS A 1 83 ? 21.472 6.936 -25.737 1.00 58.28 83 LYS A CA 1
ATOM 671 C C . LYS A 1 83 ? 22.956 7.085 -26.088 1.00 58.28 83 LYS A C 1
ATOM 673 O O . LYS A 1 83 ? 23.303 8.063 -26.739 1.00 58.28 83 LYS A O 1
ATOM 678 N N . LYS A 1 84 ? 23.821 6.148 -25.690 1.00 55.97 84 LYS A N 1
ATOM 679 C CA . LYS A 1 84 ? 25.241 6.132 -26.089 1.00 55.97 84 LYS A CA 1
ATOM 680 C C . LYS A 1 84 ? 25.423 5.729 -27.559 1.00 55.97 84 LYS A C 1
ATOM 682 O O . LYS A 1 84 ? 26.317 6.254 -28.211 1.00 55.97 84 LYS A O 1
ATOM 687 N N . VAL A 1 85 ? 24.561 4.857 -28.092 1.00 53.22 85 VAL A N 1
ATOM 688 C CA . VAL A 1 85 ? 24.582 4.443 -29.513 1.00 53.22 85 VAL A CA 1
ATOM 689 C C . VAL A 1 85 ? 23.888 5.474 -30.428 1.00 53.22 85 VAL A C 1
ATOM 691 O O . VAL A 1 85 ? 24.192 5.564 -31.614 1.00 53.22 85 VAL A O 1
ATOM 694 N N . GLY A 1 86 ? 23.003 6.314 -29.882 1.00 47.62 86 GLY A N 1
ATOM 695 C CA . GLY A 1 86 ? 22.386 7.455 -30.565 1.00 47.62 86 GLY A CA 1
ATOM 696 C C . GLY A 1 86 ? 23.060 8.785 -30.227 1.00 47.62 86 GLY A C 1
ATOM 697 O O . GLY A 1 86 ? 22.480 9.602 -29.514 1.00 47.62 86 GLY A O 1
ATOM 698 N N . GLY A 1 87 ? 24.272 9.012 -30.741 1.00 40.47 87 GLY A N 1
ATOM 699 C CA . GLY A 1 87 ? 24.945 10.312 -30.659 1.00 40.47 87 GLY A CA 1
ATOM 700 C C . GLY A 1 87 ? 24.133 11.459 -31.298 1.00 40.47 87 GLY A C 1
ATOM 701 O O . GLY A 1 87 ? 23.239 11.216 -32.119 1.00 40.47 87 GLY A O 1
ATOM 702 N N . PRO A 1 88 ? 24.432 12.730 -30.964 1.00 46.03 88 PRO A N 1
ATOM 703 C CA . PRO A 1 88 ? 23.779 13.891 -31.561 1.00 46.03 88 PRO A CA 1
ATOM 704 C C . PRO A 1 88 ? 24.239 14.033 -33.019 1.00 46.03 88 PRO A C 1
ATOM 706 O O . PRO A 1 88 ? 25.230 14.690 -33.313 1.00 46.03 88 PRO A O 1
ATOM 709 N N . GLY A 1 89 ? 23.559 13.361 -33.947 1.00 45.00 89 GLY A N 1
ATOM 710 C CA . GLY A 1 89 ? 23.975 13.368 -35.355 1.00 45.00 89 GLY A CA 1
ATOM 711 C C . GLY A 1 89 ? 22.993 12.771 -36.359 1.00 45.00 89 GLY A C 1
ATOM 712 O O . GLY A 1 89 ? 23.295 12.723 -37.546 1.00 4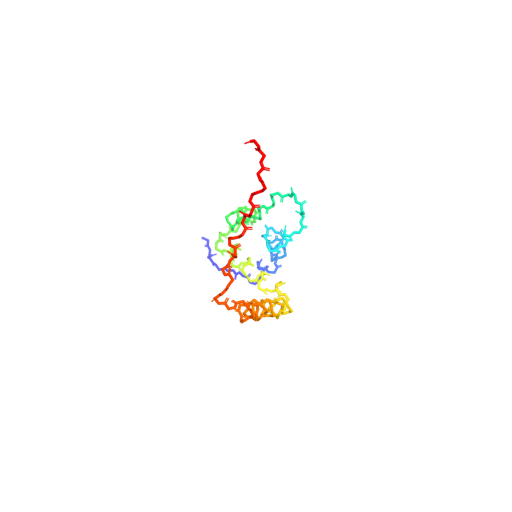5.00 89 GLY A O 1
ATOM 713 N N . GLY A 1 90 ? 21.801 12.348 -35.937 1.00 40.03 90 GLY A N 1
ATOM 714 C CA . GLY A 1 90 ? 20.755 11.863 -36.840 1.00 40.03 90 GLY A CA 1
ATOM 715 C C . GLY A 1 90 ? 19.963 12.996 -37.491 1.00 40.03 90 GLY A C 1
ATOM 716 O O . GLY A 1 90 ? 18.739 13.013 -37.391 1.00 40.03 90 GLY A O 1
ATOM 717 N N . ALA A 1 91 ? 20.632 13.965 -38.122 1.00 45.66 91 ALA A N 1
ATOM 718 C CA . ALA A 1 91 ? 19.957 14.890 -39.023 1.00 45.66 91 ALA A CA 1
ATOM 719 C C . ALA A 1 91 ? 19.348 14.061 -40.161 1.00 45.66 91 ALA A C 1
ATOM 721 O O . ALA A 1 91 ? 20.054 13.569 -41.042 1.00 45.66 91 ALA A O 1
ATOM 722 N N . ALA A 1 92 ? 18.031 13.865 -40.113 1.00 49.19 92 ALA A N 1
ATOM 723 C CA . ALA A 1 92 ? 17.279 13.272 -41.202 1.00 49.19 92 ALA A CA 1
ATOM 724 C C . ALA A 1 92 ? 17.576 14.073 -42.477 1.00 49.19 92 ALA A C 1
ATOM 726 O O . ALA A 1 92 ? 17.180 15.234 -42.612 1.00 49.19 92 ALA A O 1
ATOM 727 N N . LYS A 1 93 ? 18.323 13.451 -43.396 1.00 45.94 93 LYS A N 1
ATOM 728 C CA . LYS A 1 93 ? 18.564 13.946 -44.750 1.00 45.94 93 LYS A CA 1
ATOM 729 C C . LYS A 1 93 ? 17.221 14.349 -45.363 1.00 45.94 93 LYS A C 1
ATOM 731 O O . LYS A 1 93 ? 16.392 13.496 -45.672 1.00 45.94 93 LYS A O 1
ATOM 736 N N . LYS A 1 94 ? 17.016 15.651 -45.582 1.00 51.34 94 LYS A N 1
ATOM 737 C CA . LYS A 1 94 ? 16.003 16.140 -46.520 1.00 51.34 94 LYS A CA 1
ATOM 738 C C . LYS A 1 94 ? 16.440 15.741 -47.929 1.00 51.34 94 LYS A C 1
ATOM 740 O O . LYS A 1 94 ? 17.157 16.478 -48.592 1.00 51.34 94 LYS A O 1
ATOM 745 N N . THR A 1 95 ? 15.983 14.590 -48.399 1.00 48.59 95 THR A N 1
ATOM 746 C CA . THR A 1 95 ? 15.942 14.270 -49.831 1.00 48.59 95 THR A CA 1
ATOM 747 C C . THR A 1 95 ? 14.530 13.848 -50.196 1.00 48.59 95 THR A C 1
ATOM 749 O O . THR A 1 95 ? 14.239 12.669 -50.360 1.00 48.59 95 THR A O 1
ATOM 752 N N . ALA A 1 96 ? 13.641 14.832 -50.326 1.00 47.22 96 ALA A N 1
ATOM 753 C CA . ALA A 1 96 ? 12.401 14.676 -51.074 1.00 47.22 96 ALA A CA 1
ATOM 754 C C . ALA A 1 96 ? 12.658 15.145 -52.513 1.00 47.22 96 ALA A C 1
ATOM 756 O O . ALA A 1 96 ? 12.460 16.309 -52.857 1.00 47.22 96 ALA A O 1
ATOM 757 N N . LYS A 1 97 ? 13.149 14.229 -53.352 1.00 49.12 97 LYS A N 1
ATOM 758 C CA . LYS A 1 97 ? 13.168 14.383 -54.809 1.00 49.12 97 LYS A CA 1
ATOM 759 C C . LYS A 1 97 ? 11.726 14.145 -55.279 1.00 49.12 97 LYS A C 1
ATOM 761 O O . LYS A 1 97 ? 11.291 13.000 -55.337 1.00 49.12 97 LYS A O 1
ATOM 766 N N . ARG A 1 98 ? 10.946 15.206 -55.525 1.00 47.50 98 ARG A N 1
ATOM 767 C CA . ARG A 1 98 ? 9.624 15.064 -56.166 1.00 47.50 98 ARG A CA 1
ATOM 768 C C . ARG A 1 98 ? 9.845 14.745 -57.651 1.00 47.50 98 ARG A C 1
ATOM 770 O O . ARG A 1 98 ? 10.561 15.503 -58.305 1.00 47.50 98 ARG A O 1
ATOM 777 N N . PRO A 1 99 ? 9.271 13.658 -58.195 1.00 48.22 99 PRO A N 1
ATOM 778 C CA . PRO A 1 99 ? 9.226 13.461 -59.635 1.00 48.22 99 PRO A CA 1
ATOM 779 C C . PRO A 1 99 ? 8.257 14.483 -60.240 1.00 48.22 99 PRO A C 1
ATOM 781 O O . PRO A 1 99 ? 7.189 14.745 -59.683 1.00 48.22 99 PRO A O 1
ATOM 784 N N . GLY A 1 100 ? 8.661 15.084 -61.357 1.00 44.09 100 GLY A N 1
ATOM 785 C CA . GLY A 1 100 ? 7.810 15.974 -62.136 1.00 44.09 100 GLY A CA 1
ATOM 786 C C . GLY A 1 100 ? 6.613 15.238 -62.736 1.00 44.09 100 GLY A C 1
ATOM 787 O O . GLY A 1 100 ? 6.686 14.043 -63.026 1.00 44.09 100 GLY A O 1
ATOM 788 N N . LYS A 1 101 ? 5.523 15.982 -62.924 1.00 43.06 101 LYS A N 1
ATOM 789 C CA . LYS A 1 101 ? 4.460 15.718 -63.898 1.00 43.06 101 LYS A CA 1
ATOM 790 C C . LYS A 1 101 ? 3.649 17.004 -64.072 1.00 43.06 101 LYS A C 1
ATOM 792 O O . LYS A 1 101 ? 3.137 17.518 -63.078 1.00 43.06 101 LYS A O 1
ATOM 797 N N . GLY A 1 102 ? 3.558 17.479 -65.312 1.00 40.75 102 GLY A N 1
ATOM 798 C CA . GLY A 1 102 ? 2.831 18.676 -65.734 1.00 40.75 102 GLY A CA 1
ATOM 799 C C . GLY A 1 102 ? 3.665 19.481 -66.704 1.00 40.75 102 GLY A C 1
ATOM 800 O O . GLY A 1 102 ? 4.220 20.495 -66.241 1.00 40.75 102 GLY A O 1
#

Foldseek 3Di:
DDLDADPVNLVVCLVVLQVQAPLPVPDDPPDPDHRDQLVRVCVVVVHDSSNSVVSNVVSSVVPDDPVVVVVVVVVVVVVVVVVVVDDPDPPPDPDPPDDDDD

Secondary structure (DSSP, 8-state):
---PPPHHHHHHHHHHHHHHSTTT-TT-TT----PPPHHHHHHHHT--HHHHHHHHHHHHHHHS-HHHHHHHHHHHHHHHHHHHHS-TT--------PPP--